Protein AF-A0A7W4V422-F1 (afdb_monomer_lite)

Structure (mmCIF, N/CA/C/O backbone):
data_AF-A0A7W4V422-F1
#
_entry.id   AF-A0A7W4V422-F1
#
loop_
_atom_site.group_PDB
_atom_site.id
_atom_site.type_symbol
_atom_site.label_atom_id
_atom_site.label_alt_id
_atom_site.label_comp_id
_atom_site.label_asym_id
_atom_site.label_entity_id
_atom_site.label_seq_id
_atom_site.pdbx_PDB_ins_code
_atom_site.Cartn_x
_atom_site.Cartn_y
_atom_site.Cartn_z
_atom_site.occupancy
_atom_site.B_iso_or_equiv
_atom_site.auth_seq_id
_atom_site.auth_comp_id
_atom_site.auth_asym_id
_atom_site.auth_atom_id
_atom_site.pdbx_PDB_model_num
ATOM 1 N N . MET A 1 1 ? 20.969 5.136 23.904 1.00 38.19 1 MET A N 1
ATOM 2 C CA . MET A 1 1 ? 20.255 5.867 22.839 1.00 38.19 1 MET A CA 1
ATOM 3 C C . MET A 1 1 ? 18.948 5.131 22.618 1.00 38.19 1 MET A C 1
ATOM 5 O O . MET A 1 1 ? 18.875 4.231 21.797 1.00 38.19 1 MET A O 1
ATOM 9 N N . GLU A 1 2 ? 17.977 5.412 23.482 1.00 39.09 2 GLU A N 1
ATOM 10 C CA . GLU A 1 2 ? 16.623 4.875 23.375 1.00 39.09 2 GLU A CA 1
ATOM 11 C C . GLU A 1 2 ? 15.852 5.739 22.380 1.00 39.09 2 GLU A C 1
ATOM 13 O O . GLU A 1 2 ? 15.679 6.932 22.613 1.00 39.09 2 GLU A O 1
ATOM 18 N N . LEU A 1 3 ? 15.398 5.144 21.279 1.00 43.25 3 LEU A N 1
ATOM 19 C CA . LEU A 1 3 ? 14.289 5.677 20.496 1.00 43.25 3 LEU A CA 1
ATOM 20 C C . LEU A 1 3 ? 13.225 4.589 20.429 1.00 43.25 3 LEU A C 1
ATOM 22 O O . LEU A 1 3 ? 13.221 3.692 19.591 1.00 43.25 3 LEU A O 1
ATOM 26 N N . ASN A 1 4 ? 12.379 4.667 21.445 1.00 41.41 4 ASN A N 1
ATOM 27 C CA . ASN A 1 4 ? 11.088 4.034 21.566 1.00 41.41 4 ASN A CA 1
ATOM 28 C C . ASN A 1 4 ? 10.190 4.477 20.396 1.00 41.41 4 ASN A C 1
ATOM 30 O O . ASN A 1 4 ? 9.681 5.592 20.419 1.00 41.41 4 ASN A O 1
ATOM 34 N N . ASP A 1 5 ? 9.988 3.614 19.400 1.00 42.91 5 ASP A N 1
ATOM 35 C CA . ASP A 1 5 ? 8.964 3.808 18.359 1.00 42.91 5 ASP A CA 1
ATOM 36 C C . ASP A 1 5 ? 8.098 2.545 18.217 1.00 42.91 5 ASP A C 1
ATOM 38 O O . ASP A 1 5 ? 7.952 1.951 17.153 1.00 42.91 5 ASP A O 1
ATOM 42 N N . ARG A 1 6 ? 7.588 2.049 19.354 1.00 41.12 6 ARG A N 1
ATOM 43 C CA . ARG A 1 6 ? 6.721 0.857 19.416 1.00 41.12 6 ARG A CA 1
ATOM 44 C C . ARG A 1 6 ? 5.226 1.152 19.253 1.00 41.12 6 ARG A C 1
ATOM 46 O O . ARG A 1 6 ? 4.432 0.228 19.367 1.00 41.12 6 ARG A O 1
ATOM 53 N N . SER A 1 7 ? 4.835 2.390 18.946 1.00 43.91 7 SER A N 1
ATOM 54 C CA . SER A 1 7 ? 3.418 2.744 18.776 1.00 43.91 7 SER A CA 1
ATOM 55 C C . SER A 1 7 ? 3.164 3.704 17.616 1.00 43.91 7 SER A C 1
ATOM 57 O O . SER A 1 7 ? 2.369 4.637 17.743 1.00 43.91 7 SER A O 1
ATOM 59 N N . ALA A 1 8 ? 3.760 3.455 16.448 1.00 49.56 8 ALA A N 1
ATOM 60 C CA . ALA A 1 8 ? 3.091 3.861 15.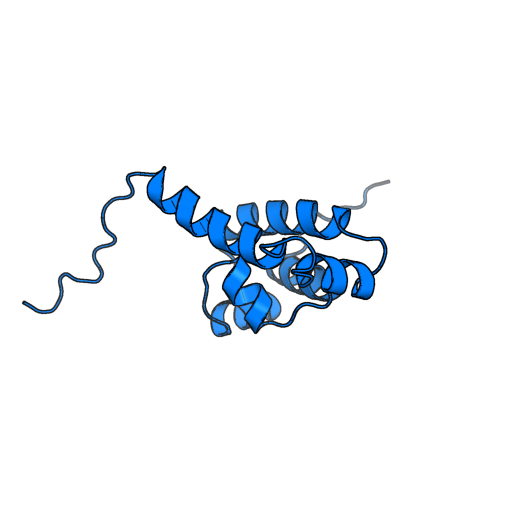217 1.00 49.56 8 ALA A CA 1
ATOM 61 C C . ALA A 1 8 ? 1.788 3.049 15.148 1.00 49.56 8 ALA A C 1
ATOM 63 O O . ALA A 1 8 ? 1.811 1.867 14.815 1.00 49.56 8 ALA A O 1
ATOM 64 N N . SER A 1 9 ? 0.666 3.642 15.578 1.00 54.41 9 SER A N 1
ATOM 65 C CA . SER A 1 9 ? -0.635 2.969 15.526 1.00 54.41 9 SER A CA 1
ATOM 66 C C . SER A 1 9 ? -0.871 2.438 14.110 1.00 54.41 9 SER A C 1
ATOM 68 O O . SER A 1 9 ? -0.409 3.046 13.141 1.00 54.41 9 SER A O 1
ATOM 70 N N . ALA A 1 10 ? -1.580 1.317 13.972 1.00 54.50 10 ALA A N 1
ATOM 71 C CA . ALA A 1 10 ? -1.873 0.689 12.681 1.00 54.50 10 ALA A CA 1
ATOM 72 C C . ALA A 1 10 ? -2.325 1.692 11.592 1.00 54.50 10 ALA A C 1
ATOM 74 O O . ALA A 1 10 ? -1.971 1.556 10.418 1.00 54.50 10 ALA A O 1
ATOM 75 N N . GLY A 1 11 ? -3.024 2.762 11.991 1.00 54.50 11 GLY A N 1
ATOM 76 C CA . GLY A 1 11 ? -3.437 3.846 11.104 1.00 54.50 11 GLY A CA 1
ATOM 77 C C . GLY A 1 11 ? -2.321 4.707 10.503 1.00 54.50 11 GLY A C 1
ATOM 78 O O . GLY A 1 11 ? -2.402 5.129 9.343 1.00 54.50 11 GLY A O 1
ATOM 79 N N . ASN A 1 12 ? -1.231 4.912 11.243 1.00 72.62 12 ASN A N 1
ATOM 80 C CA . ASN A 1 12 ? -0.037 5.595 10.748 1.00 72.62 12 ASN A CA 1
ATOM 81 C C . ASN A 1 12 ? 0.658 4.756 9.655 1.00 72.62 12 ASN A C 1
ATOM 83 O O . ASN A 1 12 ? 1.204 5.280 8.684 1.00 72.62 12 ASN A O 1
ATOM 87 N N . SER A 1 13 ? 0.554 3.431 9.752 1.00 82.75 13 SER A N 1
ATOM 88 C CA . SER A 1 13 ? 1.211 2.502 8.836 1.00 82.75 13 SER A CA 1
ATOM 89 C C . SER A 1 13 ? 0.498 2.362 7.483 1.00 82.75 13 SER A C 1
ATOM 91 O O . SER A 1 13 ? 1.173 2.302 6.455 1.00 82.75 13 SER A O 1
ATOM 93 N N . VAL A 1 14 ? -0.842 2.407 7.431 1.00 91.38 14 VAL A N 1
ATOM 94 C CA . VAL A 1 14 ? -1.587 2.450 6.149 1.00 91.38 14 VAL A CA 1
ATOM 95 C C . VAL A 1 14 ? -1.332 3.767 5.412 1.00 91.38 14 VAL A C 1
ATOM 97 O O . VAL A 1 14 ? -1.129 3.775 4.194 1.00 91.38 14 VAL A O 1
ATOM 100 N N . THR A 1 15 ? -1.274 4.881 6.147 1.00 93.25 15 THR A N 1
ATOM 101 C CA . THR A 1 15 ? -0.899 6.190 5.591 1.00 93.25 15 THR A CA 1
ATOM 102 C C . THR A 1 15 ? 0.510 6.145 5.001 1.00 93.25 15 THR A C 1
ATOM 104 O O . THR A 1 15 ? 0.708 6.519 3.845 1.00 93.25 15 THR A O 1
ATOM 107 N N . ARG A 1 16 ? 1.470 5.574 5.734 1.00 93.50 16 ARG A N 1
ATOM 108 C CA . ARG A 1 16 ? 2.847 5.422 5.259 1.00 93.50 16 ARG A CA 1
ATOM 109 C C . ARG A 1 16 ? 2.958 4.512 4.041 1.00 93.50 16 ARG A C 1
ATOM 111 O O . ARG A 1 16 ? 3.705 4.830 3.122 1.00 93.50 16 ARG A O 1
ATOM 118 N N . LEU A 1 17 ? 2.203 3.413 3.985 1.00 94.88 17 LEU A N 1
ATOM 119 C CA . LEU A 1 17 ? 2.164 2.548 2.804 1.00 94.88 17 LEU A CA 1
ATOM 120 C C . LEU A 1 17 ? 1.626 3.301 1.578 1.00 94.88 17 LEU A C 1
ATOM 122 O O . LEU A 1 17 ? 2.154 3.158 0.470 1.00 94.88 17 LEU A O 1
ATOM 126 N N . ARG A 1 18 ? 0.599 4.134 1.769 1.00 95.44 18 ARG A N 1
ATOM 127 C CA . ARG A 1 18 ? 0.036 4.982 0.714 1.00 95.44 18 ARG A CA 1
ATOM 128 C C . ARG A 1 18 ? 1.074 5.959 0.162 1.00 95.44 18 ARG A C 1
ATOM 130 O O . ARG A 1 18 ? 1.231 6.048 -1.052 1.00 95.44 18 ARG A O 1
ATOM 137 N N . GLU A 1 19 ? 1.797 6.649 1.036 1.00 95.88 19 GLU A N 1
ATOM 138 C CA . GLU A 1 19 ? 2.868 7.583 0.662 1.00 95.88 19 GLU A CA 1
ATOM 139 C C . GLU A 1 19 ? 4.041 6.865 -0.012 1.00 95.88 19 GLU A C 1
ATOM 141 O O . GLU A 1 19 ? 4.546 7.311 -1.040 1.00 95.88 19 GLU A O 1
ATOM 146 N N . LEU A 1 20 ? 4.429 5.706 0.524 1.00 95.88 20 LEU A N 1
ATOM 147 C CA . LEU A 1 20 ? 5.529 4.892 0.019 1.00 95.88 20 LEU A CA 1
ATOM 148 C C . LEU A 1 20 ? 5.276 4.404 -1.410 1.00 95.88 20 LEU A C 1
ATOM 150 O O . LEU A 1 20 ? 6.229 4.271 -2.175 1.00 95.88 20 LEU A O 1
ATOM 154 N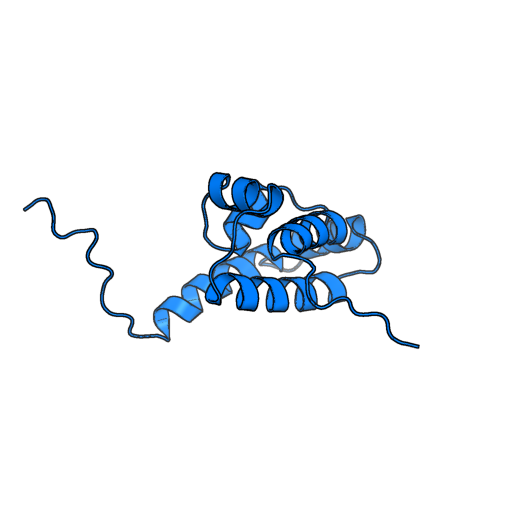 N . SER A 1 21 ? 4.020 4.122 -1.756 1.00 95.44 21 SER A N 1
ATOM 155 C CA . SER A 1 21 ? 3.617 3.453 -3.000 1.00 95.44 21 SER A CA 1
ATOM 156 C C . SER A 1 21 ? 2.911 4.358 -4.010 1.00 95.44 21 SER A C 1
ATOM 158 O O . SER A 1 21 ? 2.696 3.948 -5.151 1.00 95.44 21 SER A O 1
ATOM 160 N N . ASN A 1 22 ? 2.501 5.558 -3.588 1.00 96.81 22 ASN A N 1
ATOM 161 C CA . ASN A 1 22 ? 1.619 6.460 -4.325 1.00 96.81 22 ASN A CA 1
ATOM 162 C C . ASN A 1 22 ? 0.333 5.766 -4.837 1.00 96.81 22 ASN A C 1
ATOM 164 O O . ASN A 1 22 ? -0.174 6.061 -5.925 1.00 96.81 22 ASN A O 1
ATOM 168 N N . LEU A 1 23 ? -0.184 4.783 -4.092 1.00 96.62 23 LEU A N 1
ATOM 169 C CA . LEU A 1 23 ? -1.458 4.124 -4.384 1.00 96.62 23 LEU A CA 1
ATOM 170 C C . LEU A 1 23 ? -2.645 4.951 -3.877 1.00 96.62 23 LEU A C 1
ATOM 172 O O . LEU A 1 23 ? -2.556 5.732 -2.931 1.00 96.62 23 LEU A O 1
ATOM 176 N N . THR A 1 24 ? -3.793 4.781 -4.526 1.00 96.19 24 THR A N 1
ATOM 177 C CA . THR A 1 24 ? -5.052 5.386 -4.068 1.00 96.19 24 THR A CA 1
ATOM 178 C C . THR A 1 24 ? -5.668 4.561 -2.938 1.00 96.19 24 THR A C 1
ATOM 180 O O . THR A 1 24 ? -5.377 3.374 -2.802 1.00 96.19 24 THR A O 1
ATOM 183 N N . ALA A 1 25 ? -6.568 5.164 -2.155 1.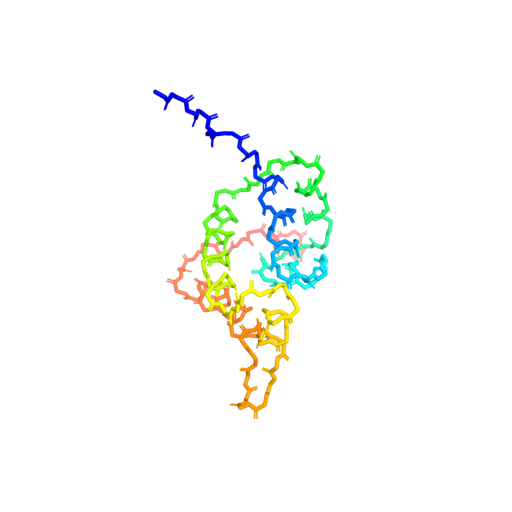00 94.56 25 ALA A N 1
ATOM 184 C CA . ALA A 1 25 ? -7.307 4.436 -1.121 1.00 94.56 25 ALA A CA 1
ATOM 185 C C . ALA A 1 25 ? -8.090 3.239 -1.694 1.00 94.56 25 ALA A C 1
ATOM 187 O O . ALA A 1 25 ? -8.168 2.205 -1.045 1.00 94.56 25 ALA A O 1
ATOM 188 N N . ASP A 1 26 ? -8.603 3.353 -2.921 1.00 96.69 26 ASP A N 1
ATOM 189 C CA . ASP A 1 26 ? -9.349 2.277 -3.586 1.00 96.69 26 ASP A CA 1
ATOM 190 C C . ASP A 1 26 ? -8.428 1.132 -4.028 1.00 96.69 26 ASP A C 1
ATOM 192 O O . ASP A 1 26 ? -8.792 -0.037 -3.966 1.00 96.69 26 ASP A O 1
ATOM 196 N N . GLN A 1 27 ? -7.199 1.450 -4.442 1.00 97.38 27 GLN A N 1
ATOM 197 C CA . GLN A 1 27 ? -6.190 0.436 -4.750 1.00 97.38 27 GLN A CA 1
ATOM 198 C C . GLN A 1 27 ? -5.708 -0.283 -3.491 1.00 97.38 27 GLN A C 1
ATOM 200 O O . GLN A 1 27 ? -5.529 -1.495 -3.527 1.00 97.38 27 GLN A O 1
ATOM 205 N N . LEU A 1 28 ? -5.535 0.441 -2.383 1.00 96.81 28 LEU A N 1
ATOM 206 C CA . LEU A 1 28 ? -5.234 -0.179 -1.094 1.00 96.81 28 LEU A CA 1
ATOM 207 C C . LEU A 1 28 ? -6.387 -1.078 -0.646 1.00 96.81 28 LEU A C 1
ATOM 209 O O . LEU A 1 28 ? -6.139 -2.219 -0.294 1.00 96.81 28 LEU A O 1
ATOM 213 N N . ALA A 1 29 ? -7.636 -0.624 -0.752 1.00 96.06 29 ALA A N 1
ATOM 214 C CA . ALA A 1 29 ? -8.813 -1.418 -0.396 1.00 96.06 29 ALA A CA 1
ATOM 215 C C . ALA A 1 29 ? -8.806 -2.806 -1.065 1.00 96.06 29 ALA A C 1
ATOM 217 O O . ALA A 1 29 ? -9.025 -3.808 -0.396 1.00 96.06 29 ALA A O 1
ATOM 218 N N . ARG A 1 30 ? -8.435 -2.874 -2.351 1.00 96.38 30 ARG A N 1
ATOM 219 C CA . ARG A 1 30 ? -8.284 -4.141 -3.088 1.00 96.38 30 ARG A CA 1
ATOM 220 C C . ARG A 1 30 ? -7.127 -5.016 -2.591 1.00 96.38 30 ARG A C 1
ATOM 222 O O . ARG A 1 30 ? -7.266 -6.226 -2.579 1.00 96.38 30 ARG A O 1
ATOM 229 N N . LEU A 1 31 ? -5.994 -4.434 -2.193 1.00 96.38 31 LEU A N 1
ATOM 230 C CA . LEU A 1 31 ? -4.834 -5.192 -1.683 1.00 96.38 31 LEU A CA 1
ATOM 231 C C . LEU A 1 31 ? -5.057 -5.809 -0.296 1.00 96.38 31 LEU A C 1
ATOM 233 O O . LEU A 1 31 ? -4.291 -6.688 0.107 1.00 96.38 31 LEU A O 1
ATOM 237 N N . PHE A 1 32 ? -6.058 -5.307 0.426 1.00 94.31 32 PHE A N 1
ATOM 238 C CA . PHE A 1 32 ? -6.472 -5.772 1.748 1.00 94.31 32 PHE A CA 1
ATOM 239 C C . PHE A 1 32 ? -7.783 -6.574 1.719 1.00 94.31 32 PHE A C 1
ATOM 241 O O . PHE A 1 32 ? -8.191 -7.040 2.775 1.00 94.31 32 PHE A O 1
ATOM 248 N N . ASP A 1 33 ? -8.439 -6.679 0.558 1.00 95.00 33 ASP A N 1
ATOM 249 C CA . ASP A 1 33 ? -9.816 -7.167 0.397 1.00 95.00 33 ASP A CA 1
ATOM 250 C C . ASP A 1 33 ? -10.805 -6.564 1.414 1.00 95.00 33 ASP A C 1
ATOM 252 O O . ASP A 1 33 ? -11.504 -7.227 2.175 1.00 95.00 33 ASP A O 1
ATOM 256 N N . VAL A 1 34 ? -10.832 -5.232 1.470 1.00 94.75 34 VAL A N 1
ATOM 257 C CA . VAL A 1 34 ? -11.740 -4.486 2.347 1.00 94.75 34 VAL A CA 1
ATOM 258 C C . VAL A 1 34 ? -12.447 -3.369 1.600 1.00 94.75 34 VAL A C 1
ATOM 260 O O . VAL A 1 34 ? -12.105 -2.982 0.484 1.00 94.75 34 VAL A O 1
ATOM 263 N N . SER A 1 35 ? -13.433 -2.767 2.260 1.00 95.44 35 SER A N 1
ATOM 264 C CA . SER A 1 35 ? -14.064 -1.556 1.754 1.00 95.44 35 SER A CA 1
ATOM 265 C C . SER A 1 35 ? -13.118 -0.347 1.813 1.00 95.44 35 SER A C 1
ATOM 267 O O . SER A 1 35 ? -12.295 -0.198 2.720 1.00 95.44 35 SER A O 1
ATOM 269 N N . ARG A 1 36 ? -13.331 0.625 0.919 1.00 94.88 36 ARG A N 1
ATOM 270 C CA . ARG A 1 36 ? -12.700 1.955 1.002 1.00 94.88 36 ARG A CA 1
ATOM 271 C C . ARG A 1 36 ? -12.924 2.628 2.364 1.00 94.88 36 ARG A C 1
ATOM 273 O O . ARG A 1 36 ? -12.052 3.352 2.839 1.00 94.88 36 ARG A O 1
ATOM 280 N N . ARG A 1 37 ? -14.090 2.412 2.989 1.00 92.81 37 ARG A N 1
ATOM 281 C CA . ARG A 1 37 ? -14.431 2.952 4.318 1.00 92.81 37 ARG A CA 1
ATOM 282 C C . ARG A 1 37 ? -13.459 2.427 5.377 1.00 92.81 37 ARG A C 1
ATOM 284 O O . ARG A 1 37 ? -12.984 3.232 6.166 1.00 92.81 37 ARG A O 1
ATOM 291 N N . SER A 1 38 ? -13.118 1.138 5.336 1.00 93.75 38 SER A N 1
ATOM 292 C CA . SER A 1 38 ? -12.139 0.515 6.236 1.00 93.75 38 SER A CA 1
ATOM 293 C C . SER A 1 38 ? -10.765 1.178 6.109 1.00 93.75 38 SER A C 1
ATOM 295 O O . SER A 1 38 ? -10.180 1.577 7.109 1.00 93.75 38 SER A O 1
ATOM 297 N N . ILE A 1 39 ? -10.304 1.423 4.876 1.00 95.25 39 ILE A N 1
ATOM 298 C CA . ILE A 1 39 ? -9.050 2.153 4.628 1.00 95.25 39 ILE A CA 1
ATOM 299 C C . ILE A 1 39 ? -9.092 3.566 5.221 1.00 95.25 39 ILE A C 1
ATOM 301 O O . ILE A 1 39 ? -8.136 3.996 5.860 1.00 95.25 39 ILE A O 1
ATOM 305 N N . GLN A 1 40 ? -10.190 4.303 5.025 1.00 93.38 40 GLN A N 1
ATOM 306 C CA . GLN A 1 40 ? -10.332 5.653 5.586 1.00 93.38 40 GLN A CA 1
ATOM 307 C C . GLN A 1 40 ? -10.369 5.640 7.118 1.00 93.38 40 GLN A C 1
ATOM 309 O O . GLN A 1 40 ? -9.790 6.525 7.746 1.00 93.38 40 GLN A O 1
ATOM 314 N N . ASN A 1 41 ? -11.013 4.637 7.715 1.00 90.81 41 ASN A N 1
ATOM 315 C CA . ASN A 1 41 ? -11.044 4.444 9.160 1.00 90.81 41 ASN A CA 1
ATOM 316 C C . ASN A 1 41 ? -9.634 4.221 9.716 1.00 90.81 41 ASN A C 1
ATOM 318 O O . ASN A 1 41 ? -9.237 4.913 10.651 1.00 90.81 41 ASN A O 1
ATOM 322 N N . TRP A 1 42 ? -8.841 3.345 9.092 1.00 93.81 42 TRP A N 1
ATOM 323 C CA . TRP A 1 42 ? -7.450 3.131 9.493 1.00 93.81 42 TRP A CA 1
ATOM 324 C C . TRP A 1 42 ? -6.609 4.390 9.305 1.00 93.81 42 TRP A C 1
ATOM 326 O O . TRP A 1 42 ? -5.937 4.798 10.238 1.00 93.81 42 TRP A O 1
ATOM 336 N N . ILE A 1 43 ? -6.712 5.093 8.174 1.00 90.56 43 ILE A N 1
ATOM 337 C CA . ILE A 1 43 ? -6.031 6.391 7.989 1.00 90.56 43 ILE A CA 1
ATOM 338 C C . ILE A 1 43 ? -6.424 7.401 9.086 1.00 90.56 43 ILE A C 1
ATOM 340 O O . ILE A 1 43 ? -5.593 8.194 9.520 1.00 90.56 43 ILE A O 1
ATOM 344 N N . SER A 1 44 ? -7.666 7.345 9.572 1.00 89.81 44 SER A N 1
ATOM 345 C CA . SER A 1 44 ? -8.164 8.188 10.671 1.00 89.81 44 SER A CA 1
ATOM 346 C C . SER A 1 44 ? -7.741 7.704 12.068 1.00 89.81 44 SER A C 1
ATOM 348 O O . SER A 1 44 ? -8.071 8.352 13.058 1.00 89.81 44 SER A O 1
ATOM 350 N N . GLY A 1 45 ? -7.005 6.593 12.163 1.00 86.19 45 GLY A N 1
ATOM 351 C CA . GLY A 1 45 ? -6.458 6.052 13.408 1.00 86.19 45 GLY A CA 1
ATOM 352 C C . GLY A 1 45 ? -7.301 4.970 14.083 1.00 86.19 45 GLY A C 1
ATOM 353 O O . GLY A 1 45 ? -6.977 4.592 15.209 1.00 86.19 45 GLY A O 1
ATOM 354 N N . GLU A 1 46 ? -8.356 4.457 13.441 1.00 87.75 46 GLU A N 1
ATOM 355 C CA . GLU A 1 46 ? -9.095 3.308 13.978 1.00 87.75 46 GLU A CA 1
ATOM 356 C C . GLU A 1 46 ? -8.217 2.043 14.020 1.00 87.75 46 GLU A C 1
ATOM 358 O O . GLU A 1 46 ? -7.346 1.866 13.158 1.00 87.75 46 GLU A O 1
ATOM 363 N N . PRO A 1 47 ? -8.432 1.152 15.008 1.00 85.06 47 PRO A N 1
ATOM 364 C CA . PRO A 1 47 ? -7.657 -0.073 15.134 1.00 85.06 47 PRO A CA 1
ATOM 365 C C . PRO A 1 47 ? -7.872 -1.008 13.939 1.00 85.06 47 PRO A C 1
ATOM 367 O O . PRO A 1 47 ? -8.945 -1.060 13.331 1.00 85.06 47 PRO A O 1
ATOM 370 N N . MET A 1 48 ? -6.834 -1.780 13.634 1.00 86.56 48 MET A N 1
ATOM 371 C CA . MET A 1 48 ? -6.825 -2.778 12.575 1.00 86.56 48 MET A CA 1
ATOM 372 C C . MET A 1 48 ? -6.829 -4.183 13.192 1.00 86.56 48 MET A C 1
ATOM 374 O O . MET A 1 48 ? -6.301 -4.385 14.281 1.00 86.56 48 MET A O 1
ATOM 378 N N . ALA A 1 49 ? -7.470 -5.152 12.535 1.00 86.94 49 ALA A N 1
ATOM 379 C CA . ALA A 1 49 ? -7.405 -6.546 12.974 1.00 86.94 49 ALA A CA 1
ATOM 380 C C . ALA A 1 49 ? -6.007 -7.131 12.704 1.00 86.94 49 ALA A C 1
ATOM 382 O O . ALA A 1 49 ? -5.364 -6.743 11.728 1.00 86.94 49 ALA A O 1
ATOM 383 N N . ALA A 1 50 ? -5.574 -8.098 13.518 1.00 86.75 50 ALA A N 1
ATOM 384 C CA . ALA A 1 50 ? -4.239 -8.702 13.422 1.00 86.75 50 ALA A CA 1
ATOM 385 C C . ALA A 1 50 ? -3.929 -9.276 12.025 1.00 86.75 50 ALA A C 1
ATOM 387 O O . ALA A 1 50 ? -2.850 -9.041 11.490 1.00 86.75 50 ALA A O 1
ATOM 388 N N . THR A 1 51 ? -4.903 -9.921 11.377 1.00 87.88 51 THR A N 1
ATOM 389 C CA . THR A 1 51 ? -4.762 -10.446 10.006 1.00 87.88 51 THR A CA 1
ATOM 390 C C . THR A 1 51 ? -4.413 -9.351 8.991 1.00 87.88 51 THR A C 1
ATOM 392 O O . THR A 1 51 ? -3.578 -9.529 8.107 1.00 87.88 51 THR A O 1
ATOM 395 N N . HIS A 1 52 ? -4.995 -8.160 9.136 1.00 92.12 52 HIS A N 1
ATOM 396 C CA . HIS A 1 52 ? -4.664 -7.020 8.286 1.00 92.12 52 HIS A CA 1
ATOM 397 C C . HIS A 1 52 ? -3.319 -6.373 8.674 1.00 92.12 52 HIS A C 1
ATOM 399 O O . HIS A 1 52 ? -2.666 -5.787 7.813 1.00 92.12 52 HIS A O 1
ATOM 405 N N . GLU A 1 53 ? -2.862 -6.490 9.927 1.00 91.19 53 GLU A N 1
ATOM 406 C CA . GLU A 1 53 ? -1.517 -6.048 10.355 1.00 91.19 53 GLU A CA 1
ATOM 407 C C . GLU A 1 53 ? -0.413 -6.916 9.745 1.00 91.19 53 GLU A C 1
ATOM 409 O O . GLU A 1 53 ? 0.601 -6.397 9.258 1.00 91.19 53 GLU A O 1
ATOM 414 N N . GLU A 1 54 ? -0.642 -8.224 9.683 1.00 91.62 54 GLU A N 1
ATOM 415 C CA . GLU A 1 54 ? 0.223 -9.177 8.987 1.00 91.62 54 GLU A CA 1
ATOM 416 C C . GLU A 1 54 ? 0.268 -8.863 7.488 1.00 91.62 54 GLU A C 1
ATOM 418 O O . GLU A 1 54 ? 1.348 -8.670 6.916 1.00 91.62 54 GLU A O 1
ATOM 423 N N . ARG A 1 55 ? -0.904 -8.670 6.869 1.00 94.38 55 ARG A N 1
ATOM 424 C CA . ARG A 1 55 ? -1.004 -8.300 5.453 1.00 94.38 55 ARG A CA 1
ATOM 425 C C . ARG A 1 55 ? -0.307 -6.976 5.140 1.00 94.38 55 ARG A C 1
ATOM 427 O O . ARG A 1 55 ? 0.413 -6.873 4.149 1.00 94.38 55 ARG A O 1
ATOM 434 N N . LEU A 1 56 ? -0.471 -5.963 5.988 1.00 94.81 56 LEU A N 1
ATOM 435 C CA . LEU A 1 56 ? 0.212 -4.673 5.867 1.00 94.81 56 LEU A CA 1
ATOM 436 C C . LEU A 1 56 ? 1.737 -4.834 5.894 1.00 94.81 56 LEU A C 1
ATOM 438 O O . LEU A 1 56 ? 2.437 -4.189 5.106 1.00 94.81 56 LEU A O 1
ATOM 442 N N . SER A 1 57 ? 2.250 -5.679 6.787 1.00 93.50 57 SER A N 1
ATOM 443 C CA . SER A 1 57 ? 3.685 -5.950 6.908 1.00 93.50 57 SER A CA 1
ATOM 444 C C . SER A 1 57 ? 4.231 -6.611 5.639 1.00 93.50 57 SER A C 1
ATOM 446 O O . SER A 1 57 ? 5.239 -6.154 5.090 1.00 93.50 57 SER A O 1
ATOM 448 N N . HIS A 1 58 ? 3.516 -7.610 5.111 1.00 95.25 58 HIS A N 1
ATOM 449 C CA . HIS A 1 58 ? 3.834 -8.263 3.835 1.00 95.25 58 HIS A CA 1
ATOM 450 C C . HIS A 1 58 ? 3.836 -7.274 2.663 1.00 95.25 58 HIS A C 1
ATOM 452 O O . HIS A 1 58 ? 4.850 -7.111 1.979 1.00 95.25 58 HIS A O 1
ATOM 458 N N . LEU A 1 59 ? 2.741 -6.527 2.483 1.00 96.19 59 LEU A N 1
ATOM 459 C CA . LEU A 1 59 ? 2.606 -5.536 1.412 1.00 96.19 59 LEU A CA 1
ATOM 460 C C . LEU A 1 59 ? 3.708 -4.474 1.471 1.00 96.19 59 LEU A C 1
ATOM 462 O O . LEU A 1 59 ? 4.271 -4.110 0.440 1.00 96.19 59 LEU A O 1
ATOM 466 N N . THR A 1 60 ? 4.049 -3.990 2.666 1.00 96.00 60 THR A N 1
ATOM 467 C CA . THR A 1 60 ? 5.119 -3.000 2.847 1.00 96.00 60 THR A CA 1
ATOM 468 C C . THR A 1 60 ? 6.465 -3.554 2.386 1.00 96.00 60 THR A C 1
ATOM 470 O O . THR A 1 60 ? 7.192 -2.868 1.665 1.00 96.00 60 THR A O 1
ATOM 473 N N . SER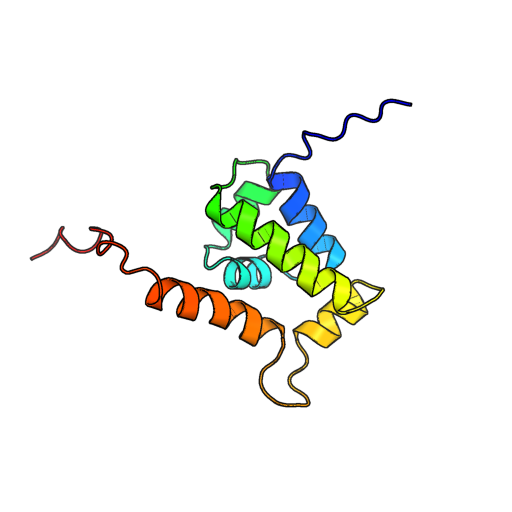 A 1 61 ? 6.775 -4.803 2.743 1.00 95.75 61 SER A N 1
ATOM 474 C CA . SER A 1 61 ? 8.007 -5.483 2.332 1.00 95.75 61 SER A CA 1
ATOM 475 C C . SER A 1 61 ? 8.104 -5.587 0.807 1.00 95.75 61 SE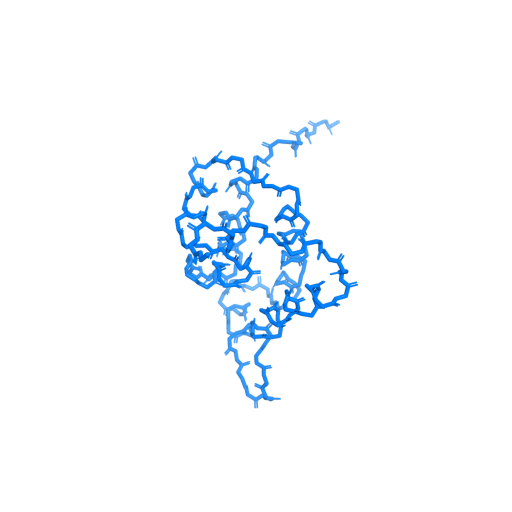R A C 1
ATOM 477 O O . SER A 1 61 ? 9.041 -5.051 0.205 1.00 95.75 61 SER A O 1
ATOM 479 N N . VAL A 1 62 ? 7.082 -6.163 0.165 1.00 96.00 62 VAL A N 1
ATOM 480 C CA . VAL A 1 62 ? 7.048 -6.375 -1.291 1.00 96.00 62 VAL A CA 1
ATOM 481 C C . VAL A 1 62 ? 7.092 -5.049 -2.056 1.00 96.00 62 VAL A C 1
ATOM 483 O O . VAL A 1 62 ? 7.878 -4.880 -2.991 1.00 96.00 62 VAL A O 1
ATOM 486 N N . ILE A 1 63 ? 6.277 -4.071 -1.652 1.00 95.56 63 ILE A N 1
ATOM 487 C CA . ILE A 1 63 ? 6.173 -2.789 -2.356 1.00 95.56 63 ILE A CA 1
ATOM 488 C C . ILE A 1 63 ? 7.447 -1.954 -2.182 1.00 95.56 63 ILE A C 1
ATOM 490 O O . ILE A 1 63 ? 7.877 -1.289 -3.129 1.00 95.56 63 ILE A O 1
ATOM 494 N N . SER A 1 64 ? 8.082 -1.988 -1.006 1.00 95.50 64 SER A N 1
ATOM 495 C CA . SER A 1 64 ? 9.338 -1.266 -0.775 1.00 95.50 64 SER A CA 1
ATOM 496 C C . SER A 1 64 ? 10.464 -1.764 -1.683 1.00 95.50 64 SER A C 1
ATOM 498 O O . SER A 1 64 ? 11.189 -0.943 -2.248 1.00 95.50 64 SER A O 1
ATOM 500 N N . ALA A 1 65 ? 10.540 -3.080 -1.907 1.00 95.12 65 ALA A N 1
ATOM 501 C CA . ALA A 1 65 ? 11.520 -3.715 -2.783 1.00 95.12 65 ALA A CA 1
ATOM 502 C C . ALA A 1 65 ? 11.276 -3.432 -4.276 1.00 95.12 65 ALA A C 1
ATOM 504 O O . ALA A 1 65 ? 12.192 -3.556 -5.090 1.00 95.12 65 ALA A O 1
ATOM 505 N N . ALA A 1 66 ? 10.062 -3.018 -4.657 1.00 92.88 66 ALA A N 1
ATOM 506 C CA . ALA A 1 66 ? 9.733 -2.788 -6.057 1.00 92.88 66 ALA A CA 1
ATOM 507 C C . ALA A 1 66 ? 10.511 -1.604 -6.657 1.00 92.88 66 ALA A C 1
ATOM 509 O O . ALA A 1 66 ? 10.857 -1.652 -7.833 1.00 92.88 66 ALA A O 1
ATOM 510 N N . GLY A 1 67 ? 10.837 -0.550 -5.906 1.00 94.25 67 GLY A N 1
ATOM 511 C CA . GLY A 1 67 ? 11.492 0.642 -6.463 1.00 94.25 67 GLY A CA 1
ATOM 512 C C . GLY A 1 67 ? 12.028 1.610 -5.413 1.00 94.25 67 GLY A C 1
ATOM 513 O O . GLY A 1 67 ? 11.741 1.467 -4.223 1.00 94.25 67 GLY A O 1
ATOM 514 N N . ALA A 1 68 ? 12.803 2.604 -5.852 1.00 93.62 68 ALA A N 1
ATOM 515 C CA . ALA A 1 68 ? 13.417 3.578 -4.953 1.00 93.62 68 ALA A CA 1
ATOM 516 C C . ALA A 1 68 ? 12.452 4.722 -4.612 1.00 93.62 68 ALA A C 1
ATOM 518 O O . ALA A 1 68 ? 12.390 5.147 -3.455 1.00 93.62 68 ALA A O 1
ATOM 519 N N . THR A 1 69 ? 11.659 5.174 -5.589 1.00 97.06 69 THR A N 1
ATOM 520 C CA . THR A 1 69 ? 10.676 6.254 -5.404 1.00 97.06 69 THR A CA 1
ATOM 521 C C . THR A 1 69 ? 9.230 5.743 -5.404 1.00 97.06 69 THR A C 1
ATOM 523 O O . THR A 1 69 ? 8.948 4.673 -5.958 1.00 97.06 69 THR A O 1
ATOM 526 N N . PRO A 1 70 ? 8.279 6.495 -4.818 1.00 97.06 70 PRO A N 1
ATOM 527 C CA . PRO A 1 70 ? 6.859 6.162 -4.903 1.00 97.06 70 PRO A CA 1
ATOM 528 C C . PRO A 1 70 ? 6.343 6.035 -6.344 1.00 97.06 70 PRO A C 1
ATOM 530 O O . PRO A 1 70 ? 5.568 5.129 -6.644 1.00 97.06 70 PRO A O 1
ATOM 533 N N . GLU A 1 71 ? 6.801 6.886 -7.263 1.00 97.00 71 GLU A N 1
ATOM 534 C CA . GLU A 1 71 ? 6.409 6.855 -8.678 1.00 97.00 71 GLU A CA 1
ATOM 535 C C . GLU A 1 71 ? 6.914 5.589 -9.373 1.00 97.00 71 GLU A C 1
ATOM 537 O O . GLU A 1 71 ? 6.169 4.950 -10.121 1.00 97.00 71 GLU A O 1
ATOM 542 N N . GLU A 1 72 ? 8.162 5.194 -9.108 1.00 95.88 72 GLU A N 1
ATOM 543 C CA . GLU A 1 72 ? 8.740 3.956 -9.631 1.00 95.88 72 GLU A CA 1
ATOM 544 C C . GLU A 1 72 ? 8.003 2.726 -9.106 1.00 95.88 72 GLU A C 1
ATOM 546 O O . GLU A 1 72 ? 7.679 1.826 -9.887 1.00 95.88 72 GLU A O 1
ATOM 551 N N . ARG A 1 73 ? 7.704 2.695 -7.801 1.00 97.00 73 ARG A N 1
ATOM 552 C CA . ARG A 1 73 ? 6.927 1.617 -7.177 1.00 97.00 73 ARG A CA 1
ATOM 553 C C . ARG A 1 73 ? 5.541 1.529 -7.793 1.00 97.00 73 ARG A C 1
ATOM 555 O O . ARG A 1 73 ? 5.165 0.453 -8.249 1.00 97.00 73 ARG A O 1
ATOM 562 N N . ARG A 1 74 ? 4.815 2.647 -7.908 1.00 96.94 74 ARG A N 1
ATOM 563 C CA . ARG A 1 74 ? 3.498 2.691 -8.563 1.00 96.94 74 ARG A CA 1
ATOM 564 C C . ARG A 1 74 ? 3.569 2.170 -9.994 1.00 96.94 74 ARG A C 1
ATOM 566 O O . ARG A 1 74 ? 2.758 1.330 -10.382 1.00 96.94 74 ARG A O 1
ATOM 573 N N . LYS A 1 75 ? 4.536 2.655 -10.778 1.00 95.75 75 LYS A N 1
ATOM 574 C CA . LYS A 1 75 ? 4.718 2.242 -12.173 1.00 95.75 75 LYS A CA 1
ATOM 575 C C . LYS A 1 75 ? 4.953 0.738 -12.272 1.00 95.75 75 LYS A C 1
ATOM 577 O O . LYS A 1 75 ? 4.325 0.091 -13.100 1.00 95.75 75 LYS A O 1
ATOM 582 N N . LYS A 1 76 ? 5.822 0.176 -11.429 1.00 94.38 76 LYS A N 1
ATOM 583 C CA . LYS A 1 76 ? 6.110 -1.264 -11.419 1.00 94.38 76 LYS A CA 1
ATOM 584 C C . LYS A 1 76 ? 4.930 -2.099 -10.928 1.00 94.38 76 LYS A C 1
ATOM 586 O O . LYS A 1 76 ? 4.621 -3.103 -11.556 1.00 94.38 76 LYS A O 1
ATOM 591 N N . LEU A 1 77 ? 4.235 -1.657 -9.878 1.00 95.25 77 LEU A N 1
ATOM 592 C CA . LEU A 1 77 ? 3.046 -2.331 -9.351 1.00 95.25 77 LEU A CA 1
ATOM 593 C C . LEU A 1 77 ? 1.938 -2.448 -10.396 1.00 95.25 77 LEU A C 1
ATOM 595 O O . LEU A 1 77 ? 1.311 -3.496 -10.502 1.00 95.25 77 LEU A O 1
ATOM 599 N N . LEU A 1 78 ? 1.695 -1.379 -11.156 1.00 95.44 78 LEU A N 1
ATOM 600 C CA . LEU A 1 78 ? 0.575 -1.297 -12.097 1.00 95.44 78 LEU A CA 1
ATOM 601 C C . LEU A 1 78 ? 0.945 -1.687 -13.535 1.00 95.44 78 LEU A C 1
ATOM 603 O O . LEU A 1 78 ? 0.058 -1.806 -14.376 1.00 95.44 78 LEU A O 1
ATOM 607 N N . SER A 1 79 ? 2.229 -1.888 -13.833 1.00 93.12 79 SER A N 1
ATOM 608 C CA . SER A 1 79 ? 2.686 -2.311 -15.157 1.00 93.12 79 SER A CA 1
ATOM 609 C C . SER A 1 79 ? 2.293 -3.761 -15.433 1.00 93.12 79 SER A C 1
ATOM 611 O O . SER A 1 79 ? 2.692 -4.665 -14.704 1.00 93.12 79 SER A O 1
ATOM 613 N N . SER A 1 80 ? 1.575 -3.987 -16.534 1.00 86.62 80 SER A N 1
ATOM 614 C CA . SER A 1 80 ? 1.233 -5.312 -17.074 1.00 86.62 80 SER A CA 1
ATOM 615 C C . SER A 1 80 ? 2.085 -5.703 -18.290 1.00 86.62 80 SER A C 1
ATOM 617 O O . SER A 1 80 ? 1.722 -6.597 -19.050 1.00 86.62 80 SER A O 1
ATOM 619 N N . ALA A 1 81 ? 3.224 -5.031 -18.505 1.00 74.94 81 ALA A N 1
ATOM 620 C CA . ALA A 1 81 ? 4.036 -5.188 -19.718 1.00 74.94 81 ALA A CA 1
ATOM 621 C C . ALA A 1 81 ? 4.470 -6.642 -20.009 1.00 74.94 81 ALA A C 1
ATOM 623 O O . ALA A 1 81 ? 4.682 -6.982 -21.167 1.00 74.94 81 ALA A O 1
ATOM 624 N N . ASN A 1 82 ? 4.551 -7.493 -18.979 1.00 67.75 82 ASN A N 1
ATOM 625 C CA . ASN A 1 82 ? 4.956 -8.899 -19.082 1.00 67.75 82 ASN A CA 1
ATOM 626 C C . ASN A 1 82 ? 3.860 -9.877 -18.606 1.00 67.75 82 ASN A C 1
ATOM 628 O O . ASN A 1 82 ? 4.176 -10.987 -18.185 1.00 67.75 82 ASN A O 1
ATOM 632 N N . GLY A 1 83 ? 2.586 -9.467 -18.617 1.00 82.81 83 GLY A N 1
ATOM 633 C CA . GLY A 1 83 ? 1.463 -10.271 -18.125 1.00 82.81 83 GLY A CA 1
ATOM 634 C C . GLY A 1 83 ? 0.766 -9.637 -16.922 1.00 82.81 83 GLY A C 1
ATOM 635 O O . GLY A 1 83 ? 0.537 -8.428 -16.896 1.00 82.81 83 GLY A O 1
ATOM 636 N N . MET A 1 84 ? 0.393 -10.449 -15.930 1.00 88.19 84 MET A N 1
ATOM 637 C CA . MET A 1 84 ? -0.305 -9.954 -14.743 1.00 88.19 84 MET A CA 1
ATOM 638 C C . MET A 1 84 ? 0.594 -8.997 -13.954 1.00 88.19 84 MET A C 1
ATOM 640 O O . MET A 1 84 ? 1.733 -9.337 -13.631 1.00 88.19 84 MET A O 1
ATOM 644 N N . SER A 1 85 ? 0.092 -7.802 -13.642 1.00 94.12 85 SER A N 1
ATOM 645 C CA . SER A 1 85 ? 0.849 -6.816 -12.870 1.00 94.12 85 SER A CA 1
ATOM 646 C C . SER A 1 85 ? 1.098 -7.312 -11.443 1.00 94.12 85 SER A C 1
ATOM 648 O O . SER A 1 85 ? 0.290 -8.071 -10.904 1.00 94.12 85 SER A O 1
ATOM 650 N N . LEU A 1 86 ? 2.183 -6.859 -10.804 1.00 94.62 86 LEU A N 1
ATOM 651 C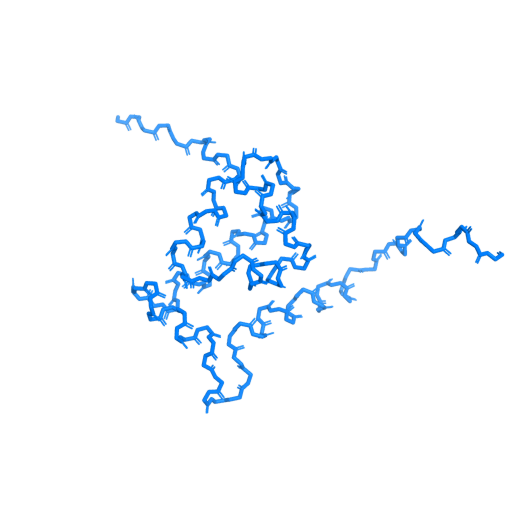 CA . LEU A 1 86 ? 2.469 -7.207 -9.404 1.00 94.62 86 LEU A CA 1
ATOM 652 C C . LEU A 1 86 ? 1.294 -6.830 -8.486 1.00 94.62 86 LEU A C 1
ATOM 654 O O . LEU A 1 86 ? 0.994 -7.545 -7.540 1.00 94.62 86 LEU A O 1
ATOM 658 N N . PHE A 1 87 ? 0.578 -5.747 -8.799 1.00 95.75 87 PHE A N 1
ATOM 659 C CA . PHE A 1 87 ? -0.643 -5.374 -8.091 1.00 95.75 87 PHE A CA 1
ATOM 660 C C . PHE A 1 87 ? -1.719 -6.464 -8.163 1.00 95.75 87 PHE A C 1
ATOM 662 O O . PHE A 1 87 ? -2.293 -6.809 -7.139 1.00 95.75 87 PHE A O 1
ATOM 669 N N . HIS A 1 88 ? -2.003 -7.011 -9.346 1.00 94.31 88 HIS A N 1
ATOM 670 C CA . HIS A 1 88 ? -2.994 -8.081 -9.467 1.00 94.31 88 HIS A CA 1
ATOM 671 C C . HIS A 1 88 ? -2.508 -9.409 -8.879 1.00 94.31 88 HIS A C 1
ATOM 673 O O . HIS A 1 88 ? -3.332 -10.139 -8.347 1.00 94.31 88 HIS A O 1
ATOM 679 N N . GLN A 1 89 ? -1.205 -9.701 -8.925 1.00 94.25 89 GLN A N 1
ATOM 680 C CA . GLN A 1 89 ? -0.640 -10.868 -8.237 1.00 94.25 89 GLN A CA 1
ATOM 681 C C . GLN A 1 89 ? -0.874 -10.770 -6.727 1.00 94.25 89 GLN A C 1
ATOM 683 O O . GLN A 1 89 ? -1.431 -11.685 -6.140 1.00 94.25 89 GLN A O 1
ATOM 688 N N . LEU A 1 90 ? -0.558 -9.616 -6.126 1.00 94.69 90 LEU A N 1
ATOM 689 C CA . LEU A 1 90 ? -0.818 -9.367 -4.710 1.00 94.69 90 LEU A CA 1
ATOM 690 C C . LEU A 1 90 ? -2.308 -9.484 -4.377 1.00 94.69 90 LEU A C 1
ATOM 692 O O . LEU A 1 90 ? -2.643 -10.060 -3.355 1.00 94.69 90 LEU A O 1
ATOM 696 N N . VAL A 1 91 ? -3.211 -8.959 -5.211 1.00 94.31 91 VAL A N 1
ATOM 697 C CA . VAL A 1 91 ? -4.656 -9.141 -4.982 1.00 94.31 91 VAL A CA 1
ATOM 698 C C . VAL A 1 91 ? -5.036 -10.629 -4.998 1.00 94.31 91 VAL A C 1
ATOM 700 O O . VAL A 1 91 ? -5.745 -11.058 -4.099 1.00 94.31 91 VAL A O 1
ATOM 703 N N . GLY A 1 92 ? -4.522 -11.410 -5.953 1.00 92.00 92 GLY A N 1
ATOM 704 C CA . GLY A 1 92 ? -4.801 -12.848 -6.053 1.00 92.00 92 GLY A CA 1
ATOM 705 C C . GLY A 1 92 ? -4.260 -13.685 -4.887 1.00 92.00 92 GLY A C 1
ATOM 706 O O . GLY A 1 92 ? -4.878 -14.677 -4.530 1.00 92.00 92 GLY A O 1
ATOM 707 N N . GLU A 1 93 ? -3.173 -13.262 -4.228 1.00 90.69 93 GLU A N 1
ATOM 708 C CA . GLU A 1 93 ? -2.652 -13.960 -3.035 1.00 90.69 93 GLU A CA 1
ATOM 709 C C . GLU A 1 93 ? -3.692 -14.086 -1.909 1.00 90.69 93 GLU A C 1
ATOM 711 O O . GLU A 1 93 ? -3.650 -15.054 -1.160 1.00 90.69 93 GLU A O 1
ATOM 716 N N . LEU A 1 94 ? -4.621 -13.128 -1.785 1.00 83.56 94 LEU A N 1
ATOM 717 C CA . LEU A 1 94 ? -5.689 -13.195 -0.779 1.00 83.56 94 LEU A CA 1
ATOM 718 C C . LEU A 1 94 ? -6.709 -14.295 -1.093 1.00 83.56 94 LEU A C 1
ATOM 720 O O . LEU A 1 94 ? -7.200 -14.955 -0.182 1.00 83.56 94 LEU A O 1
ATOM 724 N N . GLU A 1 95 ? -7.011 -14.489 -2.377 1.00 74.94 95 GLU A N 1
ATOM 725 C CA . GLU A 1 95 ? -7.971 -15.492 -2.849 1.00 74.94 95 GLU A CA 1
ATOM 726 C C . GLU A 1 95 ? -7.401 -16.912 -2.673 1.00 74.94 95 GLU A C 1
ATOM 728 O O . GLU A 1 95 ? -8.126 -17.837 -2.313 1.00 74.94 95 GLU A O 1
ATOM 733 N N . ASP A 1 96 ? -6.088 -17.080 -2.862 1.00 62.81 96 ASP A N 1
ATOM 734 C CA . ASP A 1 96 ? -5.398 -18.359 -2.653 1.00 62.81 96 ASP A CA 1
ATOM 735 C C . ASP A 1 96 ? -5.267 -18.723 -1.160 1.00 62.81 96 ASP A C 1
ATOM 737 O O . ASP A 1 96 ? -5.328 -19.901 -0.797 1.00 62.81 96 ASP A O 1
ATOM 741 N N . GLU A 1 97 ? -5.112 -17.728 -0.281 1.00 60.19 97 GLU A N 1
ATOM 742 C CA . GLU A 1 97 ? -5.014 -17.928 1.171 1.00 60.19 97 GLU A CA 1
ATOM 743 C C . GLU A 1 97 ? -6.362 -18.369 1.779 1.00 60.19 97 GLU A C 1
ATOM 745 O O . GLU A 1 97 ? -6.382 -19.233 2.657 1.00 60.19 97 GLU A O 1
ATOM 750 N N . GLU A 1 98 ? -7.492 -17.894 1.237 1.00 55.81 98 GLU A N 1
ATOM 751 C CA . GLU A 1 98 ? -8.842 -18.353 1.616 1.00 55.81 98 GLU A CA 1
ATOM 752 C C . GLU A 1 98 ? -9.111 -19.818 1.214 1.00 55.81 98 GLU A C 1
ATOM 754 O O . GLU A 1 98 ? -9.852 -20.525 1.895 1.00 55.81 98 GLU A O 1
ATOM 759 N N . ILE A 1 99 ? -8.491 -20.318 0.138 1.00 53.62 99 ILE A N 1
ATOM 760 C CA . ILE A 1 99 ? -8.666 -21.709 -0.321 1.00 53.62 99 ILE A CA 1
ATOM 761 C C . ILE A 1 99 ? -7.835 -22.696 0.521 1.00 53.62 99 ILE A C 1
ATOM 763 O O . ILE A 1 99 ? -8.191 -23.875 0.629 1.00 53.62 99 ILE A O 1
ATOM 767 N N . LEU A 1 100 ? -6.728 -22.240 1.113 1.00 50.62 100 LEU A N 1
ATOM 768 C CA . LEU A 1 100 ? -5.797 -23.079 1.878 1.00 50.62 100 LEU A CA 1
ATOM 769 C C . LEU A 1 100 ? -6.125 -23.173 3.374 1.00 50.62 100 LEU A C 1
ATOM 771 O O . LEU A 1 100 ? -5.640 -24.097 4.033 1.00 50.62 100 LEU A O 1
ATOM 775 N N . ASP A 1 101 ? -6.973 -22.289 3.894 1.00 37.91 101 ASP A N 1
ATOM 776 C CA . ASP A 1 101 ? -7.549 -22.406 5.230 1.00 37.91 101 ASP A CA 1
ATOM 777 C C . ASP A 1 101 ? -8.979 -22.965 5.098 1.00 37.91 101 ASP A C 1
ATOM 779 O O . ASP A 1 101 ? -9.839 -22.287 4.535 1.00 37.91 101 ASP A O 1
ATOM 783 N N . PRO A 1 102 ? -9.314 -24.188 5.567 1.00 40.09 102 PRO A N 1
ATOM 784 C CA . PRO A 1 102 ? -10.708 -24.612 5.656 1.00 40.09 102 PRO A CA 1
ATOM 785 C C . PRO A 1 102 ? -11.396 -23.823 6.783 1.00 40.09 102 PRO A C 1
ATOM 787 O O . PRO A 1 102 ? -11.738 -24.369 7.834 1.00 40.09 102 PRO A O 1
ATOM 790 N N . ALA A 1 103 ? -11.590 -22.521 6.585 1.00 37.94 103 ALA A N 1
ATOM 791 C CA . ALA A 1 103 ? -12.320 -21.677 7.504 1.00 37.94 103 ALA A CA 1
ATOM 792 C C . ALA A 1 103 ? -13.791 -22.134 7.542 1.00 37.94 103 ALA A C 1
ATOM 794 O O . ALA A 1 103 ? -14.377 -22.489 6.511 1.00 37.94 103 ALA A O 1
ATOM 795 N N . PRO A 1 104 ? -14.435 -22.144 8.724 1.00 40.25 104 PRO A N 1
ATOM 796 C CA . PRO A 1 104 ? -15.853 -22.424 8.808 1.00 40.25 104 PRO A CA 1
ATOM 797 C C . PRO A 1 104 ? -16.574 -21.301 8.073 1.00 40.25 104 PRO A C 1
ATOM 799 O O . PRO A 1 104 ? -16.456 -20.141 8.461 1.00 40.25 104 PRO A O 1
ATOM 802 N N . VAL A 1 105 ? -17.313 -21.674 7.025 1.00 42.91 105 VAL A N 1
ATOM 803 C CA . VAL A 1 105 ? -18.316 -20.861 6.327 1.00 42.91 105 VAL A CA 1
ATOM 804 C C . VAL A 1 105 ? -18.836 -19.772 7.260 1.00 42.91 105 VAL A C 1
ATOM 806 O O . VAL A 1 105 ? -19.581 -20.058 8.206 1.00 42.91 105 VAL A O 1
ATOM 809 N N . SER A 1 106 ? -18.396 -18.533 7.030 1.00 40.09 106 SER A N 1
ATOM 810 C CA . SER A 1 106 ? -18.853 -17.397 7.816 1.00 40.09 106 SER A CA 1
ATOM 811 C C . SER A 1 106 ? -20.365 -17.325 7.665 1.00 40.09 106 SER A C 1
ATOM 813 O O . SER A 1 106 ? -20.906 -17.175 6.570 1.00 40.09 106 SER A O 1
ATOM 815 N N . ALA A 1 107 ? -21.046 -17.517 8.791 1.00 45.84 107 ALA A N 1
ATOM 816 C CA . ALA A 1 107 ? -22.485 -17.647 8.933 1.00 45.84 107 ALA A CA 1
ATOM 817 C C . ALA A 1 107 ? -23.211 -16.308 8.713 1.00 45.84 107 ALA A C 1
ATOM 819 O O . ALA A 1 107 ? -23.972 -15.854 9.567 1.00 45.84 107 ALA A O 1
ATOM 820 N N . ARG A 1 108 ? -22.985 -15.669 7.564 1.00 46.66 108 ARG A N 1
ATOM 821 C CA . ARG A 1 108 ? -23.684 -14.452 7.144 1.00 46.66 108 ARG A CA 1
ATOM 822 C C . ARG A 1 108 ? -24.695 -14.654 6.017 1.00 46.66 108 ARG A C 1
ATOM 824 O O . ARG A 1 108 ? -25.313 -13.679 5.619 1.00 46.66 108 ARG A O 1
ATOM 831 N N . ASP A 1 109 ? -24.954 -15.911 5.648 1.00 38.59 109 ASP A N 1
ATOM 832 C CA . ASP A 1 109 ? -26.007 -16.317 4.699 1.00 38.59 109 ASP A CA 1
ATOM 833 C C . ASP A 1 109 ? -27.122 -17.189 5.312 1.00 38.59 109 ASP A C 1
ATOM 835 O O . ASP A 1 109 ? -27.930 -17.779 4.604 1.00 38.59 109 ASP A O 1
ATOM 839 N N . ARG A 1 110 ? -27.236 -17.270 6.646 1.00 44.12 110 ARG A N 1
ATOM 840 C CA . ARG A 1 110 ? -28.289 -18.076 7.309 1.00 44.12 110 ARG A CA 1
ATOM 841 C C . ARG A 1 110 ? -29.517 -17.302 7.792 1.00 44.12 110 ARG A C 1
ATOM 843 O O . ARG A 1 110 ? -30.248 -17.813 8.633 1.00 44.12 110 ARG A O 1
ATOM 850 N N . LEU A 1 111 ? -29.768 -16.093 7.286 1.00 47.50 111 LEU A N 1
ATOM 851 C CA . LEU A 1 111 ? -30.923 -15.299 7.733 1.00 47.50 111 LEU A CA 1
ATOM 852 C C . LEU A 1 111 ? -32.051 -15.078 6.728 1.00 47.50 111 LEU A C 1
ATOM 854 O O . LEU A 1 111 ? -32.971 -14.352 7.081 1.00 47.50 111 LEU A O 1
ATOM 858 N N . LEU A 1 112 ? -32.075 -15.737 5.566 1.00 44.72 112 LEU A N 1
ATOM 859 C CA . LEU A 1 112 ? -33.288 -15.814 4.737 1.00 44.72 112 LEU A CA 1
ATOM 860 C C . LEU A 1 112 ? -33.318 -17.105 3.898 1.00 44.72 112 LEU A C 1
ATOM 862 O O . LEU A 1 112 ? -32.866 -17.090 2.757 1.00 44.72 112 LEU A O 1
ATOM 866 N N . ALA A 1 113 ? -33.851 -18.194 4.464 1.00 38.94 113 ALA A N 1
ATOM 867 C CA . ALA A 1 113 ? -34.652 -19.232 3.787 1.00 38.94 113 ALA A CA 1
ATOM 868 C C . ALA A 1 113 ? -35.084 -20.307 4.795 1.00 38.94 113 ALA A C 1
ATOM 870 O O . ALA A 1 113 ? -34.189 -20.930 5.409 1.00 38.94 113 ALA A O 1
#

Radius of gyration: 16.15 Å; chains: 1; bounding box: 55×33×43 Å

Sequence (113 aa):
MELNDRSASAGNSVTRLRELSNLTADQLARLFDVSRRSIQNWISGEPMAATHEERLSHLTSVISAAGATPEERRKKLLSSANGMSLFHQLVGELEDEEILDPAPVSARDRLLA

InterPro domains:
  IPR001387 Cro/C1-type, helix-turn-helix domain [PF01381] (16-47)
  IPR001387 Cro/C1-type, helix-turn-helix domain [cd00093] (11-46)
  IPR010982 Lambda repressor-like, DNA-binding domain superfamily [G3DSA:1.10.260.40] (5-59)
  IPR010982 Lambda repressor-like, DNA-binding domain superfamily [SSF47413] (10-46)

Secondary structure (DSSP, 8-state):
---------HHHHHHHHHHHHT--HHHHHHHTT--HHHHHHHHTT----HHHHHHHHHHHHHHHHH-SSHHHHHHHHH--TTSS-HHHHHHHHHHHHHHHS-----S-S-S--

Foldseek 3Di:
DDDDPPDPAQLNLLVVLCQQQVDDLVLVCLLQVHDSVVSVCSVVRHHDDPVSVVSSVVSSVVLNVQDDGNVSSNCQQPDCPPHDGVSVVSSVVVVVVCVVDPDPDPPPPPPDD

pLDDT: mean 80.44, std 21.17, range [37.91, 97.38]

Organism: NCBI:txid1526412